Protein AF-A0A9E2Z555-F1 (afdb_monomer_lite)

Radius of gyration: 19.0 Å; chains: 1; bounding box: 48×36×39 Å

Structure (mmCIF, N/CA/C/O backbone):
data_AF-A0A9E2Z555-F1
#
_entry.id   AF-A0A9E2Z555-F1
#
loop_
_atom_site.group_PDB
_atom_site.id
_atom_site.type_symbol
_atom_site.label_atom_id
_atom_site.label_alt_id
_atom_site.label_comp_id
_atom_site.label_asym_id
_atom_site.label_entity_id
_atom_site.label_seq_id
_atom_site.pdbx_PDB_ins_code
_atom_site.Cartn_x
_atom_site.Cartn_y
_atom_site.Cartn_z
_atom_site.occupancy
_atom_site.B_iso_or_equiv
_atom_site.auth_seq_id
_atom_site.auth_comp_id
_atom_site.auth_asym_id
_atom_site.auth_atom_id
_atom_site.pdbx_PDB_model_num
ATOM 1 N N . ARG A 1 1 ? -28.408 14.537 14.026 1.00 60.00 1 ARG A N 1
ATOM 2 C CA . ARG A 1 1 ? -27.629 13.418 14.620 1.00 60.00 1 ARG A CA 1
ATOM 3 C C . ARG A 1 1 ? -28.633 12.396 15.145 1.00 6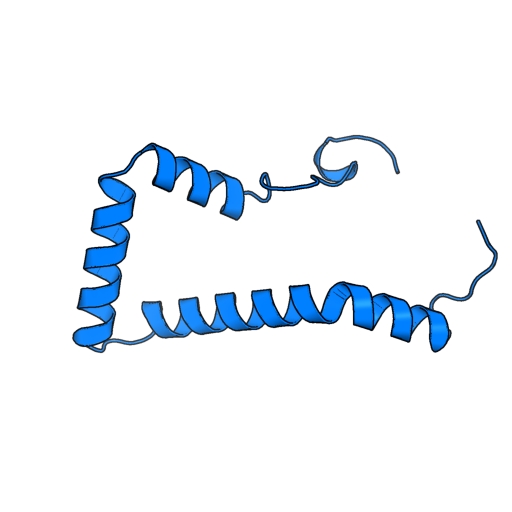0.00 1 ARG A C 1
ATOM 5 O O . ARG A 1 1 ? -29.574 12.824 15.789 1.00 60.00 1 ARG A O 1
ATOM 12 N N . LEU A 1 2 ? -28.479 11.105 14.839 1.00 77.38 2 LEU A N 1
ATOM 13 C CA . LEU A 1 2 ? -29.498 10.062 15.077 1.00 77.38 2 LEU A CA 1
ATOM 14 C C . LEU A 1 2 ? -29.629 9.580 16.543 1.00 77.38 2 LEU A C 1
ATOM 16 O O . LEU A 1 2 ? -30.413 8.681 16.798 1.00 77.38 2 LEU A O 1
ATOM 20 N N . GLY A 1 3 ? -28.883 10.148 17.503 1.00 81.81 3 GLY A N 1
ATOM 21 C CA . GLY A 1 3 ? -28.986 9.779 18.929 1.00 81.81 3 GLY A CA 1
ATOM 22 C C . GLY A 1 3 ? -28.422 8.398 19.295 1.00 81.81 3 GLY A C 1
ATOM 23 O O . GLY A 1 3 ? -28.686 7.906 20.383 1.00 81.81 3 GLY A O 1
ATOM 24 N N . ILE A 1 4 ? -27.660 7.779 18.393 1.00 80.75 4 ILE A N 1
ATOM 25 C CA . ILE A 1 4 ? -27.099 6.436 18.564 1.00 80.75 4 ILE A CA 1
ATOM 26 C C . ILE A 1 4 ? -25.821 6.516 19.409 1.00 80.75 4 ILE A C 1
ATOM 28 O O . ILE A 1 4 ? -24.951 7.347 19.131 1.00 80.75 4 ILE A O 1
ATOM 32 N N . ASP A 1 5 ? -25.705 5.643 20.409 1.00 83.81 5 ASP A N 1
ATOM 33 C CA . ASP A 1 5 ? -24.485 5.469 21.196 1.00 83.81 5 ASP A CA 1
ATOM 34 C C . ASP A 1 5 ? -23.427 4.704 20.381 1.00 83.81 5 ASP A C 1
ATOM 36 O O . ASP A 1 5 ? -23.667 3.614 19.866 1.00 83.81 5 ASP A O 1
ATOM 40 N N . LEU A 1 6 ? -22.238 5.298 20.258 1.00 82.31 6 LEU A N 1
ATOM 41 C CA . LEU A 1 6 ? -21.117 4.760 19.486 1.00 82.31 6 LEU A CA 1
ATOM 42 C C . LEU A 1 6 ? -20.557 3.454 20.071 1.00 82.31 6 LEU A C 1
ATOM 44 O O . LEU A 1 6 ? -19.903 2.707 19.344 1.00 82.31 6 LEU A O 1
ATOM 48 N N . GLY A 1 7 ? -20.789 3.194 21.362 1.00 87.75 7 GLY A N 1
ATOM 49 C CA . GLY A 1 7 ? -20.342 1.986 22.053 1.00 87.75 7 GLY A CA 1
ATOM 50 C C . GLY A 1 7 ? -21.296 0.794 21.945 1.00 87.75 7 GLY A C 1
ATOM 51 O O . GLY A 1 7 ? -20.937 -0.294 22.397 1.00 87.75 7 GLY A O 1
ATOM 52 N N . GLN A 1 8 ? -22.490 0.963 21.363 1.00 90.81 8 GLN A N 1
ATOM 53 C CA . GLN A 1 8 ? -23.444 -0.139 21.234 1.00 90.81 8 GLN A CA 1
ATOM 54 C C . GLN A 1 8 ? -22.919 -1.244 20.309 1.00 90.81 8 GLN A C 1
ATOM 56 O O . GLN A 1 8 ? -22.242 -1.003 19.305 1.00 90.81 8 GLN A O 1
ATOM 61 N N . SER A 1 9 ? -23.226 -2.490 20.669 1.00 87.88 9 SER A N 1
ATOM 62 C CA . SER A 1 9 ? -22.693 -3.680 20.005 1.00 87.88 9 SER A CA 1
ATOM 63 C C . SER A 1 9 ? -23.093 -3.780 18.532 1.00 87.88 9 SER A C 1
ATOM 65 O O . SER A 1 9 ? -22.274 -4.196 17.717 1.00 87.88 9 SER A O 1
ATOM 67 N N . ASP A 1 10 ? -24.300 -3.354 18.168 1.00 88.06 10 ASP A N 1
ATOM 68 C CA . ASP A 1 10 ? -24.805 -3.338 16.791 1.00 88.06 10 ASP A CA 1
ATOM 69 C C . ASP A 1 10 ? -24.048 -2.330 15.906 1.00 88.06 10 ASP A C 1
ATOM 71 O O . ASP A 1 10 ? -23.704 -2.625 14.755 1.00 88.06 10 ASP A O 1
ATOM 75 N N . VAL A 1 11 ? -23.711 -1.158 16.454 1.00 87.44 11 VAL A N 1
ATOM 76 C CA . VAL A 1 11 ? -22.893 -0.137 15.786 1.00 87.44 11 VAL A CA 1
ATOM 77 C C . VAL A 1 11 ? -21.477 -0.652 15.562 1.00 87.44 11 VAL A C 1
ATOM 79 O O . VAL A 1 11 ? -20.945 -0.544 14.451 1.00 87.44 11 VAL A O 1
ATOM 82 N N . LEU A 1 12 ? -20.877 -1.243 16.598 1.00 90.44 12 LEU A N 1
ATOM 83 C CA . LEU A 1 12 ? -19.532 -1.806 16.526 1.00 90.44 12 LEU A CA 1
ATOM 84 C C . LEU A 1 12 ? -19.467 -2.986 15.559 1.00 90.44 12 LEU A C 1
ATOM 86 O O . LEU A 1 12 ? -18.523 -3.071 14.777 1.00 90.44 12 LEU A O 1
ATOM 90 N N . GLU A 1 13 ? -20.474 -3.856 15.538 1.00 89.00 13 GLU A N 1
ATOM 91 C CA . GLU A 1 13 ? -20.535 -4.977 14.604 1.00 89.00 13 GLU A CA 1
ATOM 92 C C . GLU A 1 13 ? -20.651 -4.488 13.153 1.00 89.00 13 GLU A C 1
ATOM 94 O O . GLU A 1 13 ? -19.937 -4.971 12.266 1.00 89.00 13 GLU A O 1
ATOM 99 N N . ARG A 1 14 ? -21.488 -3.472 12.896 1.00 86.31 14 ARG A N 1
ATOM 100 C CA . ARG A 1 14 ? -21.605 -2.861 11.564 1.00 86.31 14 ARG A CA 1
ATOM 101 C C . ARG A 1 14 ? -20.299 -2.202 11.127 1.00 86.31 14 ARG A C 1
ATOM 103 O O . ARG A 1 14 ? -19.885 -2.366 9.977 1.00 86.31 14 ARG A O 1
ATOM 110 N N . TYR A 1 15 ? -19.635 -1.488 12.036 1.00 87.12 15 TYR A N 1
ATOM 111 C CA . TYR A 1 15 ? -18.329 -0.883 11.780 1.00 87.12 15 TYR A CA 1
ATOM 112 C C . TYR A 1 15 ? -17.263 -1.943 11.490 1.00 87.12 15 TYR A C 1
ATOM 114 O O . TYR A 1 15 ? -16.565 -1.853 10.478 1.00 87.12 15 TYR A O 1
ATOM 122 N N . GLN A 1 16 ? -17.179 -2.983 12.323 1.00 87.31 16 GLN A N 1
ATOM 123 C CA . GLN A 1 16 ? -16.248 -4.089 12.135 1.00 87.31 16 GLN A CA 1
ATOM 124 C C . GLN A 1 16 ? -16.471 -4.773 10.790 1.00 87.31 16 GLN A C 1
ATOM 126 O O . GLN A 1 16 ? -15.509 -4.945 10.053 1.00 87.31 16 GLN A O 1
ATOM 131 N N . ARG A 1 17 ? -17.710 -5.102 10.403 1.00 87.06 17 ARG A N 1
ATOM 132 C CA . ARG A 1 17 ? -17.989 -5.694 9.080 1.00 87.06 17 ARG A CA 1
ATOM 133 C C . ARG A 1 17 ? -17.559 -4.779 7.932 1.00 87.06 17 ARG A C 1
ATOM 135 O O . ARG A 1 17 ? -17.000 -5.266 6.955 1.00 87.06 17 ARG A O 1
ATOM 142 N N . CYS A 1 18 ? -17.774 -3.471 8.068 1.00 82.50 18 CYS A N 1
ATOM 143 C CA . CYS A 1 18 ? -17.354 -2.486 7.072 1.00 82.50 18 CYS A CA 1
ATOM 144 C C . CYS A 1 18 ? -15.822 -2.390 6.940 1.00 82.50 18 CYS A C 1
ATOM 146 O O . CYS A 1 18 ? -15.320 -2.236 5.833 1.00 82.50 18 CYS A O 1
ATOM 148 N N . ARG A 1 19 ? -15.071 -2.499 8.044 1.00 85.75 19 ARG A N 1
ATOM 149 C CA . ARG A 1 19 ? -13.609 -2.299 8.070 1.00 85.75 19 ARG A CA 1
ATOM 150 C C . ARG A 1 19 ? -12.782 -3.578 7.997 1.00 85.75 19 ARG A C 1
ATOM 152 O O . ARG A 1 19 ? -11.618 -3.509 7.623 1.00 85.75 19 ARG A O 1
ATOM 159 N N . ARG A 1 20 ? -13.343 -4.738 8.344 1.00 86.19 20 ARG A N 1
ATOM 160 C CA . ARG A 1 20 ? -12.594 -5.996 8.507 1.00 86.19 20 ARG A CA 1
ATOM 161 C C . ARG A 1 20 ? -11.817 -6.375 7.252 1.00 86.19 20 ARG A C 1
ATOM 163 O O . ARG A 1 20 ? -10.656 -6.752 7.365 1.00 86.19 20 ARG A O 1
ATOM 170 N N . PHE A 1 21 ? -12.426 -6.240 6.076 1.00 84.88 21 PHE A N 1
ATOM 171 C CA . PHE A 1 21 ? -11.754 -6.539 4.812 1.00 84.88 21 PHE A CA 1
ATOM 172 C C . PHE A 1 21 ? -10.602 -5.570 4.530 1.00 84.88 21 PHE A C 1
ATOM 174 O O . PHE A 1 21 ? -9.493 -6.026 4.259 1.00 84.88 21 PHE A O 1
ATOM 181 N N . ASP A 1 22 ? -10.826 -4.263 4.687 1.00 83.44 22 ASP A N 1
ATOM 182 C CA . ASP A 1 22 ? -9.790 -3.237 4.509 1.00 83.44 22 ASP A CA 1
ATOM 183 C C . ASP A 1 22 ? -8.612 -3.452 5.471 1.00 83.44 22 ASP A C 1
ATOM 185 O O . ASP A 1 22 ? -7.449 -3.412 5.070 1.00 83.44 22 ASP A O 1
ATOM 189 N N . THR A 1 23 ? -8.900 -3.723 6.747 1.00 86.62 23 THR A N 1
ATOM 190 C CA . THR A 1 23 ? -7.880 -3.964 7.774 1.00 86.62 23 THR A CA 1
ATOM 191 C C . THR A 1 23 ? -7.088 -5.238 7.494 1.00 86.62 23 THR A C 1
ATOM 193 O O . THR A 1 23 ? -5.864 -5.231 7.623 1.00 86.62 23 THR A O 1
ATOM 196 N N . MET A 1 24 ? -7.749 -6.322 7.077 1.00 90.19 24 MET A N 1
ATOM 197 C CA . MET A 1 24 ? -7.061 -7.560 6.700 1.00 90.19 24 MET A CA 1
ATOM 198 C C . MET A 1 24 ? -6.175 -7.353 5.470 1.00 90.19 24 MET A C 1
ATOM 200 O O . MET A 1 24 ? -5.018 -7.768 5.483 1.00 90.19 24 MET A O 1
ATOM 204 N N . ALA A 1 25 ? -6.676 -6.668 4.439 1.00 88.31 25 ALA A N 1
ATOM 205 C CA . ALA A 1 25 ? -5.905 -6.356 3.241 1.00 88.31 25 ALA A CA 1
ATOM 206 C C . ALA A 1 25 ? -4.670 -5.501 3.566 1.00 88.31 25 ALA A C 1
ATOM 208 O O . ALA A 1 25 ? -3.566 -5.825 3.130 1.00 88.31 25 ALA A O 1
ATOM 209 N N . MET A 1 26 ? -4.829 -4.460 4.390 1.00 88.56 26 MET A N 1
ATOM 210 C CA . MET A 1 26 ? -3.720 -3.610 4.833 1.00 88.56 26 MET A CA 1
ATOM 211 C C . MET A 1 26 ? -2.692 -4.388 5.665 1.00 88.56 26 MET A C 1
ATOM 213 O O . MET A 1 26 ? -1.485 -4.226 5.472 1.00 88.56 26 MET A O 1
ATOM 217 N N . GLY A 1 27 ? -3.152 -5.261 6.566 1.00 91.44 27 GLY A N 1
ATOM 218 C CA . GLY A 1 27 ? -2.280 -6.122 7.366 1.00 91.44 27 GLY A CA 1
ATOM 219 C C . GLY A 1 27 ? -1.453 -7.072 6.499 1.00 91.44 27 GLY A C 1
ATOM 220 O O . GLY A 1 27 ? -0.237 -7.167 6.672 1.00 91.44 27 GLY A O 1
ATOM 221 N N . LEU A 1 28 ? -2.088 -7.713 5.514 1.00 93.06 28 LEU A N 1
ATOM 222 C CA . LEU A 1 28 ? -1.402 -8.567 4.546 1.00 93.06 28 LEU A CA 1
ATOM 223 C C . LEU A 1 28 ? -0.391 -7.772 3.719 1.00 93.06 28 LEU A C 1
ATOM 225 O O . LEU A 1 28 ? 0.770 -8.166 3.659 1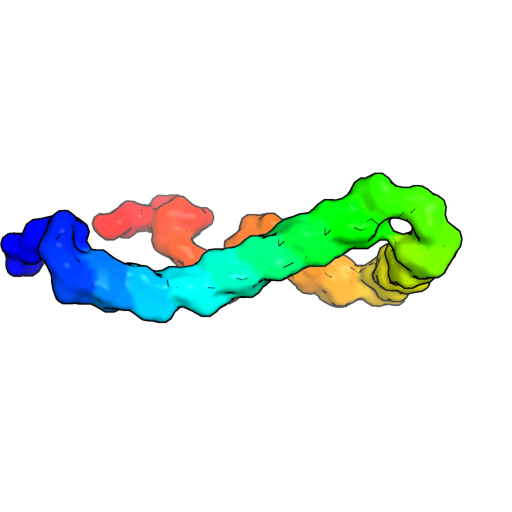.00 93.06 28 LEU A O 1
ATOM 229 N N . ALA A 1 29 ? -0.793 -6.633 3.150 1.00 89.12 29 ALA A N 1
ATOM 230 C CA . ALA A 1 29 ? 0.088 -5.783 2.354 1.00 89.12 29 ALA A CA 1
ATOM 231 C C . ALA A 1 29 ? 1.335 -5.358 3.143 1.00 89.12 29 ALA A C 1
ATOM 233 O O . ALA A 1 29 ? 2.460 -5.494 2.662 1.00 89.12 29 ALA A O 1
ATOM 234 N N . THR A 1 30 ? 1.144 -4.911 4.385 1.00 89.88 30 THR A N 1
ATOM 235 C CA . THR A 1 30 ? 2.234 -4.469 5.262 1.00 89.88 30 THR A CA 1
ATOM 236 C C . THR A 1 30 ? 3.185 -5.617 5.589 1.00 89.88 30 THR A C 1
ATOM 238 O O . THR A 1 30 ? 4.402 -5.463 5.487 1.00 89.88 30 THR A O 1
ATOM 241 N N . ASN A 1 31 ? 2.651 -6.790 5.939 1.00 91.12 31 ASN A N 1
ATOM 242 C CA . ASN A 1 31 ? 3.477 -7.954 6.246 1.00 91.12 31 ASN A CA 1
ATOM 243 C C . ASN A 1 31 ? 4.239 -8.459 5.010 1.00 91.12 31 ASN A C 1
ATOM 245 O O . ASN A 1 31 ? 5.420 -8.780 5.104 1.00 91.12 31 ASN A O 1
ATOM 249 N N . SER A 1 32 ? 3.597 -8.484 3.841 1.00 88.38 32 SER A N 1
ATOM 250 C CA . SER A 1 32 ? 4.240 -8.851 2.577 1.00 88.38 32 SER A CA 1
ATOM 251 C C . SER A 1 32 ? 5.379 -7.898 2.218 1.00 88.38 32 SER A C 1
ATOM 253 O O . SER A 1 32 ? 6.458 -8.362 1.855 1.00 88.38 32 SER A O 1
ATOM 255 N N . LEU A 1 33 ? 5.181 -6.584 2.373 1.00 88.00 33 LEU A N 1
ATOM 256 C CA . LEU A 1 33 ? 6.245 -5.596 2.179 1.00 88.00 33 LEU A CA 1
ATOM 257 C C . LEU A 1 33 ? 7.392 -5.821 3.167 1.00 88.00 33 LEU A C 1
ATOM 259 O O . LEU A 1 33 ? 8.552 -5.875 2.761 1.00 88.00 33 LEU A O 1
ATOM 263 N N . ASN A 1 34 ? 7.079 -6.024 4.447 1.00 90.75 34 ASN A N 1
ATOM 264 C CA . ASN A 1 34 ? 8.095 -6.300 5.455 1.00 90.75 34 ASN A CA 1
ATOM 265 C C . ASN A 1 34 ? 8.905 -7.561 5.110 1.00 90.75 34 ASN A C 1
ATOM 267 O O . ASN A 1 34 ? 10.130 -7.524 5.117 1.00 90.75 34 ASN A O 1
ATOM 271 N N . LEU A 1 35 ? 8.250 -8.657 4.724 1.00 88.00 35 LEU A N 1
ATOM 272 C CA . LEU A 1 35 ? 8.927 -9.890 4.313 1.00 88.00 35 LEU A CA 1
ATOM 273 C C . LEU A 1 35 ? 9.808 -9.692 3.072 1.00 88.00 35 LEU A C 1
ATOM 275 O O . LEU A 1 35 ? 10.926 -10.206 3.028 1.00 88.00 35 LEU A O 1
ATOM 279 N N . LEU A 1 36 ? 9.327 -8.937 2.081 1.00 85.81 36 LEU A N 1
ATOM 280 C CA . LEU A 1 36 ? 10.038 -8.697 0.825 1.00 85.81 36 LEU A CA 1
ATOM 281 C C . LEU A 1 36 ? 11.296 -7.832 1.009 1.00 85.81 36 LEU A C 1
ATOM 283 O O . LEU A 1 36 ? 12.294 -8.040 0.318 1.00 85.81 36 LEU A O 1
ATOM 287 N N . PHE A 1 37 ? 11.269 -6.871 1.936 1.00 85.19 37 PHE A N 1
ATOM 288 C CA . PHE A 1 37 ? 12.367 -5.916 2.127 1.00 85.19 37 PHE A CA 1
ATOM 289 C C . PHE A 1 37 ? 13.268 -6.208 3.335 1.00 85.19 37 PHE A C 1
ATOM 291 O O . PHE A 1 37 ? 14.449 -5.868 3.287 1.00 85.19 37 PHE A O 1
ATOM 298 N N . SER A 1 38 ? 12.763 -6.863 4.383 1.00 84.56 38 SER A N 1
ATOM 299 C CA . SER A 1 38 ? 13.523 -7.169 5.608 1.00 84.56 38 SER A CA 1
ATOM 300 C C . SER A 1 38 ? 14.387 -8.435 5.483 1.00 84.56 38 SER A C 1
ATOM 302 O O . SER A 1 38 ? 15.348 -8.635 6.227 1.00 84.56 38 SER A O 1
ATOM 304 N N . ASN A 1 39 ? 14.095 -9.301 4.508 1.00 84.69 39 ASN A N 1
ATOM 305 C CA . ASN A 1 39 ? 14.799 -10.567 4.315 1.00 84.69 39 ASN A CA 1
ATOM 306 C C . ASN A 1 39 ? 15.995 -10.437 3.344 1.00 84.69 39 ASN A C 1
ATOM 308 O O . ASN A 1 39 ? 15.925 -9.756 2.321 1.00 84.69 39 ASN A O 1
ATOM 312 N N . LYS A 1 40 ? 17.104 -11.131 3.643 1.00 79.06 40 LYS A N 1
ATOM 313 C CA . LYS A 1 40 ? 18.341 -11.148 2.835 1.00 79.06 40 LYS A CA 1
ATOM 314 C C . LYS A 1 40 ? 18.425 -12.306 1.826 1.00 79.06 40 LYS A C 1
ATOM 316 O O . LYS A 1 40 ? 19.461 -12.463 1.185 1.00 79.06 40 LYS A O 1
ATOM 321 N N . SER A 1 41 ? 17.368 -13.105 1.673 1.00 88.06 41 SER A N 1
ATOM 322 C CA . SER A 1 41 ? 17.320 -14.238 0.739 1.00 88.06 41 SER A CA 1
ATOM 323 C C . SER A 1 41 ? 17.555 -13.820 -0.720 1.00 88.06 41 SER A C 1
ATOM 325 O O . SER A 1 41 ? 16.951 -12.866 -1.215 1.00 88.06 41 SER A O 1
ATOM 327 N N . THR A 1 42 ? 18.395 -14.577 -1.434 1.00 85.25 42 THR A N 1
ATOM 328 C CA . THR A 1 42 ? 18.717 -14.363 -2.856 1.00 85.25 42 THR A CA 1
ATOM 329 C C . THR A 1 42 ? 17.478 -14.438 -3.753 1.00 85.25 42 THR A C 1
ATOM 331 O O . THR A 1 42 ? 17.368 -13.675 -4.709 1.00 85.25 42 THR A O 1
ATOM 334 N N . LEU A 1 43 ? 16.511 -15.299 -3.415 1.00 86.69 43 LEU A N 1
ATOM 335 C CA . LEU A 1 43 ? 15.258 -15.429 -4.164 1.00 86.69 43 LEU A CA 1
ATOM 336 C C . LEU A 1 43 ? 14.390 -14.167 -4.040 1.00 86.69 43 LEU A C 1
ATOM 338 O O . LEU A 1 43 ? 13.923 -13.636 -5.043 1.00 86.69 43 LEU A O 1
ATOM 342 N N . LEU A 1 44 ? 14.213 -13.654 -2.818 1.00 88.44 44 LEU A N 1
ATOM 343 C CA . LEU A 1 44 ? 13.430 -12.434 -2.577 1.00 88.44 44 LEU A CA 1
ATOM 344 C C . LEU A 1 44 ? 14.100 -11.201 -3.185 1.00 88.44 44 LEU A C 1
ATOM 346 O O . LEU A 1 44 ? 13.412 -10.325 -3.703 1.00 88.44 44 LEU A O 1
ATOM 350 N N . ARG A 1 45 ? 15.438 -11.165 -3.187 1.00 87.81 45 ARG A N 1
ATOM 351 C CA . ARG A 1 45 ? 16.202 -10.144 -3.906 1.00 87.81 45 ARG A CA 1
ATOM 352 C C . ARG A 1 45 ? 15.879 -10.164 -5.402 1.00 87.81 45 ARG A C 1
ATOM 354 O O . ARG A 1 45 ? 15.511 -9.126 -5.930 1.00 87.81 45 ARG A O 1
ATOM 361 N N . ALA A 1 46 ? 15.934 -11.327 -6.053 1.00 88.25 46 ALA A N 1
ATOM 362 C CA . ALA A 1 46 ? 15.619 -11.440 -7.477 1.00 88.25 46 ALA A CA 1
ATOM 363 C C . ALA A 1 46 ? 14.178 -11.004 -7.793 1.00 88.25 46 ALA A C 1
ATOM 365 O O . ALA A 1 46 ? 13.956 -10.242 -8.730 1.00 88.25 46 ALA A O 1
ATOM 366 N N . VAL A 1 47 ? 13.202 -11.424 -6.978 1.00 88.75 47 VAL A N 1
ATOM 367 C CA . VAL A 1 47 ? 11.798 -11.001 -7.125 1.00 88.75 47 VAL A CA 1
ATOM 368 C C . VAL A 1 47 ? 11.656 -9.482 -7.001 1.00 88.75 47 VAL A C 1
ATOM 370 O O . VAL A 1 47 ? 10.977 -8.861 -7.818 1.00 88.75 47 VAL A O 1
ATOM 373 N N . ARG A 1 48 ? 12.316 -8.867 -6.012 1.00 89.88 48 ARG A N 1
ATOM 374 C CA . ARG A 1 48 ? 12.311 -7.412 -5.823 1.00 89.88 48 ARG A CA 1
ATOM 375 C C . ARG A 1 48 ? 12.947 -6.682 -7.001 1.00 89.88 48 ARG A C 1
ATOM 377 O O . ARG A 1 48 ? 12.369 -5.712 -7.478 1.00 89.88 48 ARG A O 1
ATOM 384 N N . ASP A 1 49 ? 14.103 -7.140 -7.466 1.00 89.44 49 ASP A N 1
ATOM 385 C CA . ASP A 1 49 ? 14.854 -6.475 -8.532 1.00 89.44 49 ASP A CA 1
ATOM 386 C C . ASP A 1 49 ? 14.093 -6.550 -9.868 1.00 89.44 49 ASP A C 1
ATOM 388 O O . ASP A 1 49 ? 13.998 -5.554 -10.586 1.00 89.44 49 ASP A O 1
ATOM 392 N N . ILE A 1 50 ? 13.458 -7.691 -10.163 1.00 90.81 50 ILE A N 1
ATOM 393 C CA . ILE A 1 50 ? 12.557 -7.839 -11.316 1.00 90.81 50 ILE A CA 1
ATOM 394 C C . ILE A 1 50 ? 11.337 -6.924 -11.162 1.00 90.81 50 ILE A C 1
ATOM 396 O O . ILE A 1 50 ? 10.991 -6.201 -12.095 1.00 90.81 50 ILE A O 1
ATOM 400 N N . GLY A 1 51 ? 10.696 -6.925 -9.990 1.00 86.69 51 GLY A N 1
ATOM 401 C CA . GLY A 1 51 ? 9.511 -6.111 -9.724 1.00 86.69 51 GLY A CA 1
ATOM 402 C C . GLY A 1 51 ? 9.775 -4.613 -9.882 1.00 86.69 51 GLY A C 1
ATOM 403 O O . GLY A 1 51 ? 9.041 -3.932 -10.596 1.00 86.69 51 GLY A O 1
ATOM 404 N N . LEU A 1 52 ? 10.852 -4.105 -9.278 1.00 88.19 52 LEU A N 1
ATOM 405 C CA . LEU A 1 52 ? 11.251 -2.701 -9.403 1.00 88.19 52 LEU A CA 1
ATOM 406 C C . LEU A 1 52 ? 11.662 -2.355 -10.838 1.00 88.19 52 LEU A C 1
ATOM 408 O O . LEU A 1 52 ? 11.235 -1.327 -11.357 1.00 88.19 52 LEU A O 1
ATOM 412 N N . GLY A 1 53 ? 12.400 -3.240 -11.516 1.00 88.94 53 GLY A N 1
ATOM 413 C CA . GLY A 1 53 ? 12.780 -3.046 -12.915 1.00 88.94 53 GLY A CA 1
ATOM 414 C C . GLY A 1 53 ? 11.584 -2.972 -13.871 1.00 88.94 53 GLY A C 1
ATOM 415 O O . GLY A 1 53 ? 11.611 -2.197 -14.827 1.00 88.94 53 GLY A O 1
ATOM 416 N N . LEU A 1 54 ? 10.515 -3.733 -13.613 1.00 89.62 54 LEU A N 1
ATOM 417 C CA . LEU A 1 54 ? 9.267 -3.654 -14.379 1.00 89.62 54 LEU A CA 1
ATOM 418 C C . LEU A 1 54 ? 8.528 -2.335 -14.136 1.00 89.62 54 LEU A C 1
ATOM 420 O O . LEU A 1 54 ? 8.067 -1.714 -15.093 1.00 89.62 54 LEU A O 1
ATOM 424 N N . VAL A 1 55 ? 8.443 -1.885 -12.880 1.00 87.69 55 VAL A N 1
ATOM 425 C CA . VAL A 1 55 ? 7.805 -0.604 -12.534 1.00 87.69 55 VAL A CA 1
ATOM 426 C C . VAL A 1 55 ? 8.563 0.569 -13.153 1.00 87.69 55 VAL A C 1
ATOM 428 O O . VAL A 1 55 ? 7.942 1.458 -13.730 1.00 87.69 55 VAL A O 1
ATOM 431 N N . ASP A 1 56 ? 9.895 0.560 -13.108 1.00 87.31 56 ASP A N 1
ATOM 432 C CA . ASP A 1 56 ? 10.706 1.633 -13.692 1.00 87.31 56 ASP A CA 1
ATOM 433 C C . ASP A 1 56 ? 10.627 1.690 -15.222 1.00 87.31 56 ASP A C 1
ATOM 435 O O . ASP A 1 56 ? 10.737 2.772 -15.799 1.00 87.31 56 ASP A O 1
ATOM 439 N N . ARG A 1 57 ? 10.386 0.557 -15.891 1.00 90.19 57 ARG A N 1
ATOM 440 C CA . ARG A 1 57 ? 10.205 0.511 -17.352 1.00 90.19 57 ARG A CA 1
ATOM 441 C C . ARG A 1 57 ? 8.780 0.797 -17.821 1.00 90.19 57 ARG A C 1
ATOM 443 O O . ARG A 1 57 ? 8.570 0.937 -19.023 1.00 90.19 57 ARG A O 1
ATOM 450 N N . ALA A 1 58 ? 7.821 0.920 -16.906 1.00 92.19 58 ALA A N 1
ATOM 451 C CA . ALA A 1 58 ? 6.425 1.209 -17.212 1.00 92.19 58 ALA A CA 1
ATOM 452 C C . ALA A 1 58 ? 5.961 2.501 -16.503 1.00 92.19 58 ALA A C 1
ATOM 454 O O . ALA A 1 58 ? 5.331 2.428 -15.444 1.00 92.19 58 ALA A O 1
ATOM 455 N N . PRO A 1 59 ? 6.195 3.692 -17.096 1.00 88.31 59 PRO A N 1
ATOM 456 C CA . PRO A 1 59 ? 5.766 4.979 -16.539 1.00 88.31 59 PRO A CA 1
ATOM 457 C C . PRO A 1 59 ? 4.302 5.047 -16.059 1.00 88.31 59 PRO A C 1
ATOM 459 O O . PRO A 1 59 ? 4.094 5.486 -14.928 1.00 88.31 59 PRO A O 1
ATOM 462 N N . PRO A 1 60 ? 3.284 4.557 -16.805 1.00 89.81 60 PRO A N 1
ATOM 463 C CA . PRO A 1 60 ? 1.902 4.615 -16.321 1.00 89.81 60 PRO A CA 1
ATOM 464 C C . PRO A 1 60 ? 1.678 3.746 -15.076 1.00 89.81 60 PRO A C 1
ATOM 466 O O . PRO A 1 60 ? 0.929 4.121 -14.178 1.00 89.81 60 PRO A O 1
ATOM 469 N N . LEU A 1 61 ? 2.362 2.602 -14.981 1.00 88.25 61 LEU A N 1
ATOM 470 C CA . LEU A 1 61 ? 2.285 1.726 -13.814 1.00 88.25 61 LEU A CA 1
ATOM 471 C C . LEU A 1 61 ? 2.925 2.395 -12.591 1.00 88.25 61 LEU A C 1
ATOM 473 O O . LEU A 1 61 ? 2.357 2.374 -11.499 1.00 88.25 61 LEU A O 1
ATOM 477 N N . LYS A 1 62 ? 4.080 3.039 -12.782 1.00 88.75 62 LYS A N 1
ATOM 478 C CA . LYS A 1 62 ? 4.765 3.815 -11.744 1.00 88.75 62 LYS A CA 1
ATOM 479 C C . LYS A 1 62 ? 3.892 4.953 -11.217 1.00 88.75 62 LYS A C 1
ATOM 481 O O . LYS A 1 62 ? 3.745 5.091 -10.004 1.00 88.75 62 LYS A O 1
ATOM 486 N N . GLU A 1 63 ? 3.260 5.719 -12.103 1.00 88.44 63 GLU A N 1
ATOM 487 C CA . GLU A 1 63 ? 2.326 6.786 -11.722 1.00 88.44 63 GLU A CA 1
ATOM 488 C C . GLU A 1 63 ? 1.116 6.253 -10.946 1.00 88.44 63 GLU A C 1
ATOM 490 O O . GLU A 1 63 ? 0.716 6.844 -9.940 1.00 88.44 63 GLU A O 1
ATOM 495 N N . MET A 1 64 ? 0.558 5.110 -11.358 1.00 87.88 64 MET A N 1
ATOM 496 C CA . MET A 1 64 ? -0.532 4.459 -10.627 1.00 87.88 64 MET A CA 1
ATOM 497 C C . MET A 1 64 ? -0.118 4.051 -9.210 1.00 87.88 64 MET A C 1
ATOM 499 O O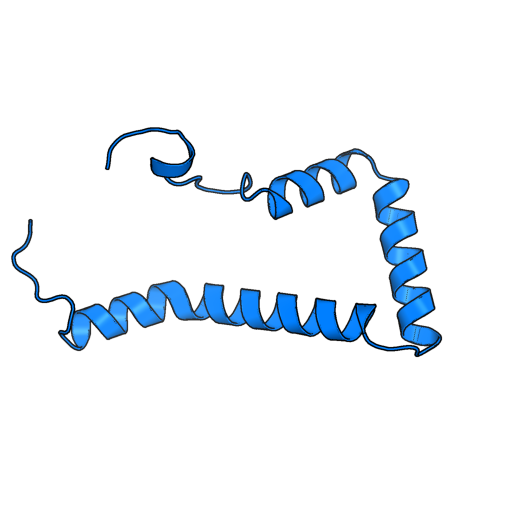 . MET A 1 64 ? -0.853 4.333 -8.261 1.00 87.88 64 MET A O 1
ATOM 503 N N . PHE A 1 65 ? 1.058 3.436 -9.040 1.00 86.62 65 PHE A N 1
ATOM 504 C CA . PHE A 1 65 ? 1.575 3.073 -7.717 1.00 86.62 65 PHE A CA 1
ATOM 505 C C . PHE A 1 65 ? 1.782 4.298 -6.824 1.00 86.62 65 PHE A C 1
ATOM 507 O O . PHE A 1 65 ? 1.389 4.273 -5.658 1.00 86.62 65 PHE A O 1
ATOM 514 N N . ILE A 1 66 ? 2.336 5.384 -7.369 1.00 88.12 66 ILE A N 1
ATOM 515 C CA . ILE A 1 66 ? 2.533 6.640 -6.633 1.00 88.12 66 ILE A CA 1
ATOM 516 C C . ILE A 1 66 ? 1.187 7.225 -6.192 1.00 88.12 66 ILE A C 1
ATOM 518 O O . ILE A 1 66 ? 1.028 7.574 -5.023 1.00 88.12 66 ILE A O 1
ATOM 522 N N . ARG A 1 67 ? 0.187 7.287 -7.082 1.00 86.06 67 ARG A N 1
ATOM 523 C CA . ARG A 1 67 ? -1.160 7.783 -6.740 1.00 86.06 67 ARG A CA 1
ATOM 524 C C . ARG A 1 67 ? -1.842 6.932 -5.670 1.00 86.06 67 ARG A C 1
ATOM 526 O O . ARG A 1 67 ? -2.469 7.485 -4.767 1.00 86.06 67 ARG A O 1
ATOM 533 N N . GLN A 1 68 ? -1.686 5.611 -5.745 1.00 84.69 68 GLN A N 1
ATOM 534 C CA . GLN A 1 68 ? -2.204 4.691 -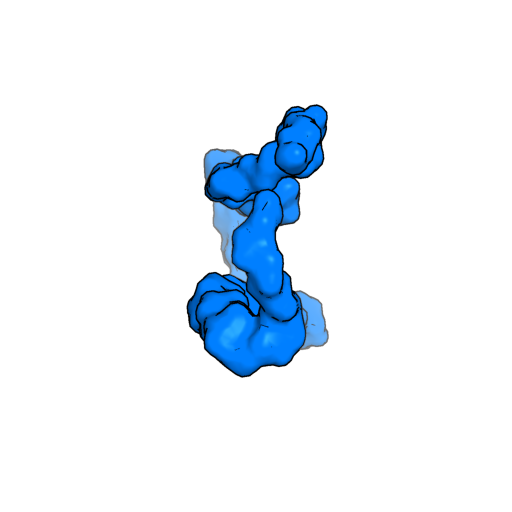4.735 1.00 84.69 68 GLN A CA 1
ATOM 535 C C . GLN A 1 68 ? -1.528 4.912 -3.377 1.00 84.69 68 GLN A C 1
ATOM 537 O O . GLN A 1 68 ? -2.220 5.010 -2.365 1.00 84.69 68 GLN A O 1
ATOM 542 N N . ALA A 1 69 ? -0.198 5.033 -3.349 1.00 83.75 69 ALA A N 1
ATOM 543 C CA . ALA A 1 69 ? 0.568 5.275 -2.127 1.00 83.75 69 ALA A CA 1
ATOM 544 C C . ALA A 1 69 ? 0.267 6.649 -1.504 1.00 83.75 69 ALA A C 1
ATOM 546 O O . ALA A 1 69 ? 0.226 6.775 -0.285 1.00 83.75 69 ALA A O 1
ATOM 547 N N . ALA A 1 70 ? -0.010 7.660 -2.331 1.00 84.62 70 ALA A N 1
ATOM 548 C CA . ALA A 1 70 ? -0.436 8.985 -1.886 1.00 84.62 70 ALA A CA 1
ATOM 549 C C . ALA A 1 70 ? -1.884 9.021 -1.349 1.00 84.62 70 ALA A C 1
ATOM 551 O O . ALA A 1 70 ? -2.344 10.072 -0.909 1.00 84.62 70 ALA A O 1
ATOM 552 N N . GLY A 1 71 ? -2.628 7.908 -1.407 1.00 80.00 71 GLY A N 1
ATOM 553 C CA . GLY A 1 71 ? -4.033 7.859 -0.990 1.00 80.00 71 GLY A CA 1
ATOM 554 C C . GLY A 1 71 ? -4.981 8.618 -1.927 1.00 80.00 71 GLY A C 1
ATOM 555 O O . GLY A 1 71 ? -6.109 8.925 -1.552 1.00 80.00 71 GLY A O 1
ATOM 556 N N . LEU A 1 72 ? -4.533 8.918 -3.151 1.00 76.06 72 LEU A N 1
ATOM 557 C CA . LEU A 1 72 ? -5.292 9.652 -4.172 1.00 76.06 72 LEU A CA 1
ATOM 558 C C . LEU A 1 72 ? -6.112 8.728 -5.087 1.00 76.06 72 LEU A C 1
ATOM 560 O O . LEU A 1 72 ? -6.734 9.185 -6.049 1.00 76.06 72 LEU A O 1
ATOM 564 N N . SER A 1 73 ? -6.100 7.426 -4.809 1.00 73.25 73 SER A N 1
ATOM 565 C CA . SER A 1 73 ? -6.848 6.410 -5.543 1.00 73.25 73 SER A CA 1
ATOM 566 C C . SER A 1 73 ? -8.127 6.037 -4.788 1.00 73.25 73 SER A C 1
ATOM 568 O O . SER A 1 73 ? -8.069 5.624 -3.632 1.00 73.25 73 SER A O 1
ATOM 570 N N . GLY A 1 74 ? -9.286 6.152 -5.447 1.00 70.81 74 GLY A N 1
ATOM 571 C CA . GLY A 1 74 ? -10.599 5.794 -4.888 1.00 70.81 74 GLY A CA 1
ATOM 572 C C . GLY A 1 74 ? -11.456 6.995 -4.460 1.00 70.81 74 GLY A C 1
ATOM 573 O O . GLY A 1 74 ? -11.257 8.118 -4.924 1.00 70.81 74 GLY A O 1
ATOM 574 N N . GLN A 1 75 ? -12.451 6.760 -3.594 1.00 62.56 75 GLN A N 1
ATOM 575 C CA . GLN A 1 75 ? -13.283 7.829 -3.026 1.00 62.56 75 GLN A CA 1
ATOM 576 C C . GLN A 1 75 ? -12.483 8.608 -1.978 1.00 62.56 75 GLN A C 1
ATOM 578 O O . GLN A 1 75 ? -12.453 8.251 -0.803 1.00 62.56 75 GLN A O 1
ATOM 583 N N . VAL A 1 76 ? -11.815 9.673 -2.420 1.00 66.00 76 VAL A N 1
ATOM 584 C CA . VAL A 1 76 ? -11.048 10.556 -1.537 1.00 66.00 76 VAL A CA 1
ATOM 585 C C . VAL A 1 76 ? -12.009 11.236 -0.540 1.00 66.00 76 VAL A C 1
ATOM 587 O O . VAL A 1 76 ? -12.955 11.898 -0.984 1.00 66.00 76 VAL A O 1
ATOM 590 N N . PRO A 1 77 ? -11.804 11.087 0.785 1.00 70.38 77 PRO A N 1
ATOM 591 C CA . PRO A 1 77 ? -12.620 11.720 1.819 1.00 70.38 77 PRO A CA 1
ATOM 592 C C . PRO A 1 77 ? -12.729 13.235 1.627 1.00 70.38 77 PRO A C 1
ATOM 594 O O . PRO A 1 77 ? -11.750 13.883 1.264 1.00 70.38 77 PRO A O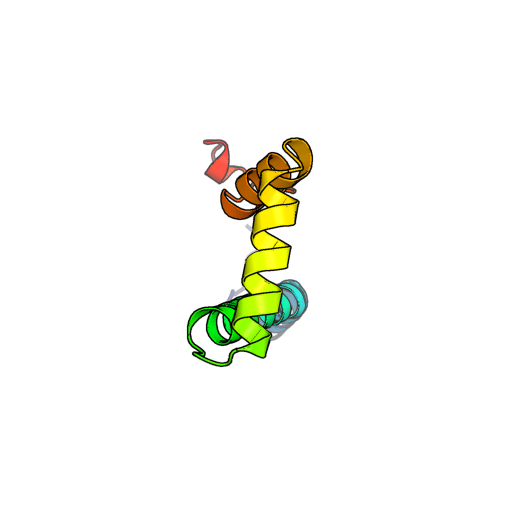 1
ATOM 597 N N . ARG A 1 78 ? -13.891 13.814 1.951 1.00 72.75 78 ARG A N 1
ATOM 598 C CA . ARG A 1 78 ? -14.142 15.272 1.898 1.00 72.75 78 ARG A CA 1
ATOM 599 C C . ARG A 1 78 ? -13.068 16.077 2.646 1.00 72.75 78 ARG A C 1
ATOM 601 O O . ARG A 1 78 ? -12.570 17.068 2.129 1.00 72.75 78 ARG A O 1
ATOM 608 N N . LEU A 1 79 ? -12.592 15.551 3.777 1.00 73.31 79 LEU A N 1
ATOM 609 C CA . LEU A 1 79 ? -11.482 16.124 4.547 1.00 73.31 79 LEU A CA 1
ATOM 610 C C . LEU A 1 79 ? -10.157 16.206 3.773 1.00 73.31 79 LEU A C 1
ATOM 612 O O . LEU A 1 79 ? -9.441 17.192 3.898 1.00 73.31 79 LEU A O 1
ATOM 616 N N . LEU A 1 80 ? -9.834 15.202 2.953 1.00 68.75 80 LEU A N 1
ATOM 617 C CA . LEU A 1 80 ? -8.628 15.203 2.115 1.00 68.75 80 LEU A CA 1
ATOM 618 C C . LEU A 1 80 ? -8.747 16.165 0.921 1.00 68.75 80 LEU A C 1
ATOM 620 O O . LEU A 1 80 ? -7.737 16.537 0.333 1.00 68.75 80 LEU A O 1
ATOM 624 N N . LYS A 1 81 ? -9.969 16.595 0.586 1.00 74.69 81 LYS A N 1
ATOM 625 C CA . LYS A 1 81 ? -10.255 17.632 -0.418 1.00 74.69 81 LYS A CA 1
ATOM 626 C C . LYS A 1 81 ? -10.335 19.044 0.178 1.00 74.69 81 LYS A C 1
ATOM 628 O O . LYS A 1 81 ? -10.551 19.994 -0.565 1.00 74.69 81 LYS A O 1
ATOM 633 N N . GLY A 1 82 ? -10.187 19.189 1.499 1.00 78.62 82 GLY A N 1
ATOM 634 C CA . GLY A 1 82 ? -10.368 20.465 2.199 1.00 78.62 82 GLY A CA 1
ATOM 635 C C . GLY A 1 82 ? -11.833 20.890 2.376 1.00 78.62 82 GLY A C 1
ATOM 636 O O . GLY A 1 82 ? -12.099 22.048 2.683 1.00 78.62 82 GLY A O 1
ATOM 637 N N . GLU A 1 83 ? -12.793 19.981 2.192 1.00 82.38 83 GLU A N 1
ATOM 638 C CA . GLU A 1 83 ? -14.220 20.245 2.398 1.00 82.38 83 GLU A CA 1
ATOM 639 C C . GLU A 1 83 ? -14.634 19.971 3.860 1.00 82.38 83 GLU A C 1
ATOM 641 O O . GLU A 1 83 ? -14.194 18.992 4.470 1.00 82.38 83 GLU A O 1
ATOM 646 N N . ALA A 1 84 ? -15.523 20.802 4.417 1.00 75.19 84 ALA A N 1
ATOM 647 C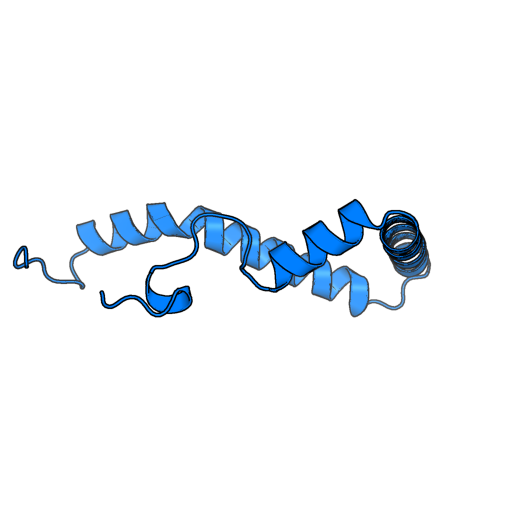 CA . ALA A 1 84 ? -16.075 20.614 5.764 1.00 75.19 84 ALA A CA 1
ATOM 648 C C . ALA A 1 84 ? -17.019 19.392 5.844 1.00 75.19 84 ALA A C 1
ATOM 650 O O . ALA A 1 84 ? -17.755 19.119 4.893 1.00 75.19 84 ALA A O 1
ATOM 651 N N . LEU A 1 85 ? -16.992 18.671 6.978 1.00 66.12 85 LEU A N 1
ATOM 652 C CA . LEU A 1 85 ? -17.797 17.463 7.245 1.00 66.12 85 LEU A CA 1
ATOM 653 C C . LEU A 1 85 ? -19.302 17.744 7.267 1.00 66.12 85 LEU A C 1
ATOM 655 O O . LEU A 1 85 ? -19.733 18.577 8.091 1.00 66.12 85 LEU A O 1
#

Secondary structure (DSSP, 8-state):
-----TT-HHHHHHHHHHHHHHHHHHHHHHHHHHHHHH---HHHHHHHHHHHHHHHH-HHHHHHHHHHHTT-SSS--GGGGT---

Foldseek 3Di:
DPPDDCPDPVNVVVVCVVCVVVVVVVVVVVVVVCCLPVDPDPVSVVVVVVVVVVLVVDVVSVVVVVCVVVVVPDDDDCVNVVHDD

pLDDT: mean 84.37, std 7.04, range [60.0, 93.06]

Sequence (85 aa):
RLGIDLGQSDVLERYQRCRRFDTMAMGLATNSLNLLFSNKSTLLRAVRDIGLGLVDRAPPLKEMFIRQAAGLSGQVPRLLKGEAL